Protein AF-K9ESI4-F1 (afdb_monomer_lite)

Sequence (92 aa):
MDSKIEIIYKNADIKVANGRERVLNQCKKIFWNEAPEDWEKFDGEFTVKYKQSIGVHDCAIIVFHSANSKWKEIITRELRLDKSVYSINEIA

Radius of gyration: 12.43 Å; chains: 1; bounding box: 31×24×35 Å

pLDDT: mean 85.41, std 6.73, range [65.31, 93.5]

Organism: NCBI:txid742727

Structure (mmCIF, N/CA/C/O backbone):
data_AF-K9ESI4-F1
#
_entry.id   AF-K9ESI4-F1
#
loop_
_atom_site.group_PDB
_atom_site.id
_atom_site.type_symbol
_atom_site.label_atom_id
_atom_site.label_alt_id
_atom_site.label_comp_id
_atom_site.label_asym_id
_atom_site.label_entity_id
_atom_site.label_seq_id
_atom_site.pdbx_PDB_ins_code
_atom_site.Cartn_x
_atom_site.Cartn_y
_atom_site.Cartn_z
_atom_site.occupancy
_atom_site.B_iso_or_equiv
_atom_site.auth_seq_id
_atom_site.auth_comp_id
_atom_site.auth_asym_id
_atom_site.auth_atom_id
_atom_site.pdbx_PDB_model_num
ATOM 1 N N . MET A 1 1 ? 1.943 2.166 18.568 1.00 65.31 1 MET A N 1
ATOM 2 C CA . MET A 1 1 ? 3.162 1.638 17.921 1.00 65.31 1 MET A CA 1
ATOM 3 C C . MET A 1 1 ? 2.899 1.651 16.436 1.00 65.31 1 MET A C 1
ATOM 5 O O . MET A 1 1 ? 1.844 1.166 16.046 1.00 65.31 1 MET A O 1
ATOM 9 N N . ASP A 1 2 ? 3.799 2.228 15.644 1.00 79.88 2 ASP A N 1
ATOM 10 C CA . ASP A 1 2 ? 3.641 2.252 14.191 1.00 79.88 2 ASP A CA 1
ATOM 11 C C . ASP A 1 2 ? 3.737 0.839 13.611 1.00 79.88 2 ASP A C 1
ATOM 13 O O . ASP A 1 2 ? 4.662 0.094 13.936 1.00 79.88 2 ASP A O 1
ATOM 17 N N . SER A 1 3 ? 2.808 0.477 12.729 1.00 86.69 3 SER A N 1
ATOM 18 C CA . SER A 1 3 ? 2.884 -0.769 11.962 1.00 86.69 3 SER A CA 1
ATOM 19 C C . SER A 1 3 ? 3.268 -0.465 10.522 1.00 86.69 3 SER A C 1
ATOM 21 O O . SER A 1 3 ? 2.825 0.536 9.963 1.00 86.69 3 SER A O 1
ATOM 23 N N . LYS A 1 4 ? 4.096 -1.306 9.901 1.00 91.94 4 LYS A N 1
ATOM 24 C CA . LYS A 1 4 ? 4.603 -1.058 8.551 1.00 91.94 4 LYS A CA 1
ATOM 25 C C . LYS A 1 4 ? 4.327 -2.248 7.650 1.00 91.94 4 LYS A C 1
ATOM 27 O O . LYS A 1 4 ? 4.573 -3.392 8.029 1.00 91.94 4 LYS A O 1
ATOM 32 N N . ILE A 1 5 ? 3.881 -1.963 6.434 1.00 93.12 5 ILE A N 1
ATOM 33 C CA . ILE A 1 5 ? 3.779 -2.962 5.372 1.00 93.12 5 ILE A CA 1
ATOM 34 C C . ILE A 1 5 ? 4.547 -2.484 4.147 1.00 93.12 5 ILE A C 1
ATOM 36 O O . ILE A 1 5 ? 4.445 -1.334 3.725 1.00 93.12 5 ILE A O 1
ATOM 40 N N . GLU A 1 6 ? 5.337 -3.376 3.580 1.00 93.44 6 GLU A N 1
ATOM 41 C CA . GLU A 1 6 ? 5.967 -3.216 2.283 1.00 93.44 6 GLU A CA 1
ATOM 42 C C . GLU A 1 6 ? 5.031 -3.744 1.201 1.00 93.44 6 GLU A C 1
ATOM 44 O O . GLU A 1 6 ? 4.519 -4.858 1.304 1.00 93.44 6 GLU A O 1
ATOM 49 N N . ILE A 1 7 ? 4.862 -2.954 0.144 1.00 93.50 7 ILE A N 1
ATOM 50 C CA . ILE A 1 7 ? 4.109 -3.319 -1.051 1.00 93.50 7 ILE A CA 1
ATOM 51 C C . ILE A 1 7 ? 5.071 -3.394 -2.228 1.00 93.50 7 ILE A C 1
ATOM 53 O O . ILE A 1 7 ? 5.820 -2.448 -2.481 1.00 93.50 7 ILE A O 1
ATOM 57 N N . ILE A 1 8 ? 5.005 -4.501 -2.963 1.00 91.50 8 ILE A N 1
ATOM 58 C CA . ILE A 1 8 ? 5.733 -4.715 -4.214 1.00 91.50 8 ILE A CA 1
ATOM 59 C C . ILE A 1 8 ? 4.706 -4.946 -5.318 1.00 91.50 8 ILE A C 1
ATOM 61 O O . ILE A 1 8 ? 3.874 -5.846 -5.207 1.00 91.50 8 ILE A O 1
ATOM 65 N N . TYR A 1 9 ? 4.768 -4.170 -6.396 1.00 90.38 9 TYR A N 1
ATOM 66 C CA . TYR A 1 9 ? 3.940 -4.353 -7.588 1.00 90.38 9 TYR A CA 1
ATOM 67 C C . TYR A 1 9 ? 4.651 -5.187 -8.653 1.00 90.38 9 TYR A C 1
ATOM 69 O O . TYR A 1 9 ? 5.872 -5.171 -8.784 1.00 90.38 9 TYR A O 1
ATOM 77 N N . LYS A 1 10 ? 3.869 -5.891 -9.476 1.00 87.44 10 LYS A N 1
ATOM 78 C CA . LYS A 1 10 ? 4.376 -6.759 -10.552 1.00 87.44 10 LYS A CA 1
ATOM 79 C C . LYS A 1 10 ? 5.158 -6.004 -11.619 1.00 87.44 10 LYS A C 1
ATOM 81 O O . LYS A 1 10 ? 6.131 -6.541 -12.118 1.00 87.44 10 LYS A O 1
ATOM 86 N N . ASN A 1 11 ? 4.739 -4.790 -11.955 1.00 85.19 11 ASN A N 1
ATOM 87 C CA . ASN A 1 11 ? 5.381 -3.951 -12.963 1.00 85.19 11 ASN A CA 1
ATOM 88 C C . ASN A 1 11 ? 5.329 -2.497 -12.513 1.00 85.19 11 ASN A C 1
ATOM 90 O O . ASN A 1 11 ? 4.341 -2.109 -11.884 1.00 85.19 11 ASN A O 1
ATOM 94 N N . ALA A 1 12 ? 6.324 -1.703 -12.891 1.00 74.19 12 ALA A N 1
ATOM 95 C CA . ALA A 1 12 ? 6.280 -0.259 -12.782 1.00 74.19 12 ALA A CA 1
ATOM 96 C C . ALA A 1 12 ? 5.126 0.285 -13.631 1.00 74.19 12 ALA A C 1
ATOM 98 O O . ALA A 1 12 ? 4.882 -0.195 -14.743 1.00 74.19 12 ALA A O 1
ATOM 99 N N . ASP A 1 13 ? 4.374 1.240 -13.092 1.00 76.69 13 ASP A N 1
ATOM 100 C CA . ASP A 1 13 ? 3.283 1.864 -13.840 1.00 76.69 13 ASP A CA 1
ATOM 101 C C . ASP A 1 13 ? 3.804 3.113 -14.554 1.00 76.69 13 ASP A C 1
ATOM 103 O O . ASP A 1 13 ? 4.269 4.054 -13.923 1.00 76.69 13 ASP A O 1
ATOM 107 N N . ILE A 1 14 ? 3.715 3.131 -15.886 1.00 77.75 14 ILE A N 1
ATOM 108 C CA . ILE A 1 14 ? 4.179 4.252 -16.718 1.00 77.75 14 ILE A CA 1
ATOM 109 C C . ILE A 1 14 ? 3.417 5.562 -16.457 1.00 77.75 14 ILE A C 1
ATOM 111 O O . ILE A 1 14 ? 3.847 6.617 -16.915 1.00 77.75 14 ILE A O 1
ATOM 115 N N . LYS A 1 15 ? 2.264 5.500 -15.778 1.00 81.69 15 LYS A N 1
ATOM 116 C CA . LYS A 1 15 ? 1.414 6.657 -15.468 1.00 81.69 15 LYS A CA 1
ATOM 117 C C . LYS A 1 15 ? 1.751 7.323 -14.138 1.00 81.69 15 LYS A C 1
ATOM 119 O O . LYS A 1 15 ? 1.177 8.370 -13.851 1.00 81.69 15 LYS A O 1
ATOM 124 N N . VAL A 1 16 ? 2.608 6.721 -13.319 1.00 79.31 16 VAL A N 1
ATOM 125 C CA . VAL A 1 16 ? 2.990 7.250 -12.003 1.00 79.31 16 VAL A CA 1
ATOM 126 C C . VAL A 1 16 ? 4.504 7.303 -11.882 1.00 79.31 16 VAL A C 1
ATOM 128 O O . VAL A 1 16 ? 5.221 6.528 -12.508 1.00 79.31 16 VAL A O 1
ATOM 131 N N . ALA A 1 17 ? 5.011 8.223 -11.068 1.00 76.19 17 ALA A N 1
ATOM 132 C CA . ALA A 1 17 ? 6.4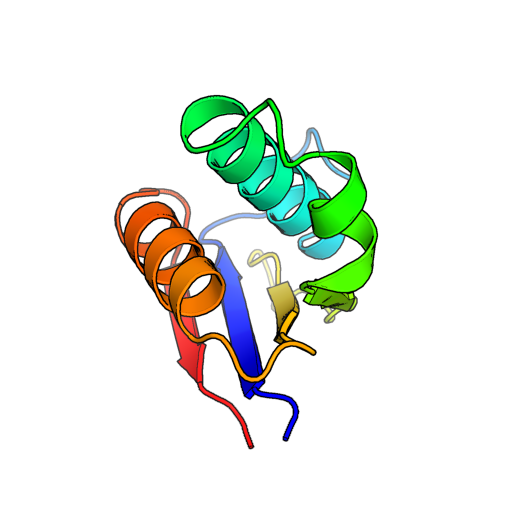53 8.447 -10.985 1.00 76.19 17 ALA A CA 1
ATOM 133 C C . ALA A 1 17 ? 7.220 7.291 -10.310 1.00 76.19 17 ALA A C 1
ATOM 135 O O . ALA A 1 17 ? 8.416 7.130 -10.547 1.00 76.19 17 ALA A O 1
ATOM 136 N N . ASN A 1 18 ? 6.570 6.546 -9.406 1.00 82.44 18 ASN A N 1
ATOM 137 C CA . ASN A 1 18 ? 7.147 5.423 -8.657 1.00 82.44 18 ASN A CA 1
ATOM 138 C C . ASN A 1 18 ? 6.081 4.687 -7.822 1.00 82.44 18 ASN A C 1
ATOM 140 O O . ASN A 1 18 ? 4.945 5.146 -7.656 1.00 82.44 18 ASN A O 1
ATOM 144 N N . GLY A 1 19 ? 6.499 3.587 -7.188 1.00 84.62 19 GLY A N 1
ATOM 145 C CA . GLY A 1 19 ? 5.665 2.797 -6.284 1.00 84.62 19 GLY A CA 1
ATOM 146 C C . GLY A 1 19 ? 5.017 3.574 -5.135 1.00 84.62 19 GLY A C 1
ATOM 147 O O . GLY A 1 19 ? 3.892 3.244 -4.761 1.00 84.62 19 GLY A O 1
ATOM 148 N N . ARG A 1 20 ? 5.642 4.635 -4.598 1.00 90.56 20 ARG A N 1
ATOM 149 C CA . ARG A 1 20 ? 5.026 5.450 -3.530 1.00 90.56 20 ARG A CA 1
ATOM 150 C C . ARG A 1 20 ? 3.777 6.158 -4.028 1.00 90.56 20 ARG A C 1
ATOM 152 O O . ARG A 1 20 ? 2.749 6.094 -3.361 1.00 90.56 20 ARG A O 1
ATOM 159 N N . GLU A 1 21 ? 3.860 6.839 -5.165 1.00 89.69 21 GLU A N 1
ATOM 160 C CA . GLU A 1 21 ? 2.711 7.553 -5.732 1.00 89.69 21 GLU A CA 1
ATOM 161 C C . GLU A 1 21 ? 1.577 6.586 -6.074 1.00 89.69 21 GLU A C 1
ATOM 163 O O . GLU A 1 21 ? 0.411 6.843 -5.773 1.00 89.69 21 GLU A O 1
ATOM 168 N N . ARG A 1 22 ? 1.935 5.416 -6.606 1.00 89.12 22 ARG A N 1
ATOM 169 C CA . ARG A 1 22 ? 0.983 4.348 -6.888 1.00 89.12 22 ARG A CA 1
ATOM 170 C C . ARG A 1 22 ? 0.253 3.861 -5.642 1.00 89.12 22 ARG A C 1
ATOM 172 O O . ARG A 1 22 ? -0.976 3.820 -5.639 1.00 89.12 22 ARG A O 1
ATOM 179 N N . VAL A 1 23 ? 0.995 3.509 -4.589 1.00 91.50 23 VAL A N 1
ATOM 180 C CA . VAL A 1 23 ? 0.403 3.088 -3.313 1.00 91.50 23 VAL A CA 1
ATOM 181 C C . VAL A 1 23 ? -0.465 4.197 -2.737 1.00 91.50 23 VAL A C 1
ATOM 183 O O . VAL A 1 23 ? -1.594 3.927 -2.343 1.00 91.50 23 VAL A O 1
ATOM 186 N N . LEU A 1 24 ? 0.011 5.444 -2.736 1.00 90.44 24 LEU A N 1
ATOM 187 C CA . LEU A 1 24 ? -0.754 6.570 -2.210 1.00 90.44 24 LEU A CA 1
ATOM 188 C C . LEU A 1 24 ? -2.091 6.733 -2.945 1.00 90.44 24 LEU A C 1
ATOM 190 O O . LEU A 1 24 ? -3.126 6.879 -2.301 1.00 90.44 24 LEU A O 1
ATOM 194 N N . ASN A 1 25 ? -2.088 6.655 -4.277 1.00 90.12 25 ASN A N 1
ATOM 195 C CA . ASN A 1 25 ? -3.306 6.746 -5.080 1.00 90.12 25 ASN A CA 1
ATOM 196 C C . ASN A 1 25 ? -4.269 5.579 -4.823 1.00 90.12 25 ASN A C 1
ATOM 198 O O . ASN A 1 25 ? -5.480 5.801 -4.790 1.00 90.12 25 ASN A O 1
ATOM 202 N N . GLN A 1 26 ? -3.765 4.359 -4.602 1.00 89.62 26 GLN A N 1
ATOM 203 C CA . GLN A 1 26 ? -4.624 3.231 -4.230 1.00 89.62 26 GLN A CA 1
ATOM 204 C C . GLN A 1 26 ? -5.210 3.388 -2.835 1.00 89.62 26 GLN A C 1
ATOM 206 O O . GLN A 1 26 ? -6.420 3.246 -2.682 1.00 89.62 26 GLN A O 1
ATOM 211 N N . CYS A 1 27 ? -4.410 3.767 -1.837 1.00 89.25 27 CYS A N 1
ATOM 212 C CA . CYS A 1 27 ? -4.941 4.003 -0.501 1.00 89.25 27 CYS A CA 1
ATOM 213 C C . CYS A 1 27 ? -5.986 5.130 -0.500 1.00 89.25 27 CYS A C 1
ATOM 215 O O . CYS A 1 27 ? -7.020 4.982 0.140 1.00 89.25 27 CYS A O 1
ATOM 217 N N . LYS A 1 28 ? -5.778 6.213 -1.269 1.00 88.56 28 LYS A N 1
ATOM 218 C CA . LYS A 1 28 ? -6.775 7.286 -1.451 1.00 88.56 28 LYS A CA 1
ATOM 219 C C . LYS A 1 28 ? -8.091 6.765 -2.027 1.00 88.56 28 LYS A C 1
ATOM 221 O O . LYS A 1 28 ? -9.149 7.117 -1.523 1.00 88.56 28 LYS A O 1
ATOM 226 N N . LYS A 1 29 ? -8.039 5.920 -3.062 1.00 89.62 29 LYS A N 1
ATOM 227 C CA . LYS A 1 29 ? -9.244 5.323 -3.664 1.00 89.62 29 LYS A CA 1
ATOM 228 C C . LYS A 1 29 ? -9.976 4.396 -2.700 1.00 89.62 29 LYS A C 1
ATOM 230 O O . LYS A 1 29 ? -11.194 4.474 -2.609 1.00 89.62 29 LYS A O 1
ATOM 235 N N . ILE A 1 30 ? -9.241 3.542 -1.987 1.00 89.31 30 ILE A N 1
ATOM 236 C CA . ILE A 1 30 ? -9.806 2.643 -0.971 1.00 89.31 30 ILE A CA 1
ATOM 237 C C . ILE A 1 30 ? -10.526 3.464 0.097 1.00 89.31 30 ILE A C 1
ATOM 239 O O . ILE A 1 30 ? -11.682 3.202 0.409 1.00 89.31 30 ILE A O 1
ATOM 243 N N . PHE A 1 31 ? -9.862 4.501 0.603 1.00 85.00 31 PHE A N 1
ATOM 244 C CA . PHE A 1 31 ? -10.419 5.363 1.633 1.00 85.00 31 PHE A CA 1
ATOM 245 C C . PHE A 1 31 ? -11.660 6.119 1.147 1.00 85.00 31 PHE A C 1
ATOM 247 O O . PHE A 1 31 ? -12.676 6.134 1.834 1.00 85.00 31 PHE A O 1
ATOM 254 N N . TRP A 1 32 ? -11.606 6.686 -0.063 1.00 85.75 32 TRP A N 1
ATOM 255 C CA . TRP A 1 32 ? -12.739 7.380 -0.679 1.00 85.75 32 TRP A CA 1
ATOM 256 C C . TRP A 1 32 ? -13.968 6.477 -0.851 1.00 85.75 32 TRP A C 1
ATOM 258 O O . TRP A 1 32 ? -15.093 6.942 -0.708 1.00 85.75 32 TRP A O 1
ATOM 268 N N . ASN A 1 33 ? -13.763 5.192 -1.149 1.00 86.69 33 ASN A N 1
ATOM 269 C CA . ASN A 1 33 ? -14.857 4.236 -1.308 1.00 86.69 33 ASN A CA 1
ATOM 270 C C . ASN A 1 33 ? -15.420 3.740 0.034 1.00 86.69 33 ASN A C 1
ATOM 272 O O . ASN A 1 33 ? -16.629 3.565 0.143 1.00 86.69 33 ASN A O 1
ATOM 276 N N . GLU A 1 34 ? -14.568 3.501 1.036 1.00 84.81 34 GLU A N 1
ATOM 277 C CA . GLU A 1 34 ? -14.987 2.908 2.317 1.00 84.81 34 GLU A CA 1
ATOM 278 C C . GLU A 1 34 ? -15.504 3.949 3.325 1.00 84.81 34 GLU A C 1
ATOM 280 O O . GLU A 1 34 ? -16.422 3.650 4.086 1.00 84.81 34 GLU A O 1
ATOM 285 N N . ALA A 1 35 ? -14.914 5.149 3.374 1.00 80.25 35 ALA A N 1
ATOM 286 C CA . ALA A 1 35 ? -15.305 6.211 4.307 1.00 80.25 35 ALA A CA 1
ATOM 287 C C . ALA A 1 35 ? -14.933 7.612 3.773 1.00 80.25 35 ALA A C 1
ATOM 289 O O . ALA A 1 35 ? -14.005 8.251 4.276 1.00 80.25 35 ALA A O 1
ATOM 290 N N . PRO A 1 36 ? -15.651 8.132 2.760 1.00 76.44 36 PRO A N 1
ATOM 291 C CA . PRO A 1 36 ? -15.370 9.454 2.195 1.00 76.44 36 PRO A CA 1
ATOM 292 C C . PRO A 1 36 ? -15.519 10.593 3.220 1.00 76.44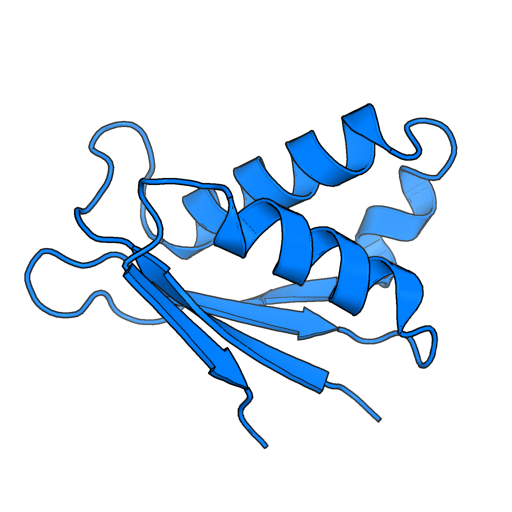 36 PRO A C 1
ATOM 294 O O . PRO A 1 36 ? -14.842 11.611 3.105 1.00 76.44 36 PRO A O 1
ATOM 297 N N . GLU A 1 37 ? -16.363 10.416 4.241 1.00 80.00 37 GLU A N 1
ATOM 298 C CA . GLU A 1 37 ? -16.557 11.376 5.340 1.00 80.00 37 GLU A CA 1
ATOM 299 C C . GLU A 1 37 ? -15.345 11.499 6.277 1.00 80.00 37 GLU A C 1
ATOM 301 O O . GLU A 1 37 ? -15.153 12.533 6.909 1.00 80.00 37 GLU A O 1
ATOM 306 N N . ASP A 1 38 ? -14.490 10.478 6.338 1.00 74.62 38 ASP A N 1
ATOM 307 C CA . ASP A 1 38 ? -13.321 10.445 7.217 1.00 74.62 38 ASP A CA 1
ATOM 308 C C . ASP A 1 38 ? -12.064 11.025 6.541 1.00 74.62 38 ASP A C 1
ATOM 310 O O . ASP A 1 38 ? -10.952 10.817 7.025 1.00 74.62 38 ASP A O 1
ATOM 314 N N . TRP A 1 39 ? -12.190 11.724 5.404 1.00 76.31 39 TRP A N 1
ATOM 315 C CA . TRP A 1 39 ? -11.038 12.150 4.593 1.00 76.31 39 TRP A CA 1
ATOM 316 C C . TRP A 1 39 ? -10.025 13.006 5.368 1.00 76.31 39 TRP A C 1
ATOM 318 O O . TRP A 1 39 ? -8.828 12.917 5.123 1.00 76.31 39 TRP A O 1
ATOM 328 N N . GLU A 1 40 ? -10.465 13.783 6.357 1.00 73.75 40 GLU A N 1
ATOM 329 C CA . GLU A 1 40 ? -9.554 14.532 7.236 1.00 73.75 40 GLU A CA 1
ATOM 330 C C . GLU A 1 40 ? -8.696 13.619 8.128 1.00 73.75 40 GLU A C 1
ATOM 332 O O . GLU A 1 40 ? -7.568 13.963 8.469 1.00 73.75 40 GLU A O 1
ATOM 337 N N . LYS A 1 41 ? -9.187 12.421 8.469 1.00 70.94 41 LYS A N 1
ATOM 338 C CA . LYS A 1 41 ? -8.430 11.417 9.233 1.00 70.94 41 LYS A CA 1
ATOM 339 C C . LYS A 1 41 ? -7.413 10.683 8.361 1.00 70.94 41 LYS A C 1
ATOM 341 O O . LYS A 1 41 ? -6.394 10.239 8.881 1.00 70.94 41 LYS A O 1
ATOM 346 N N . PHE A 1 42 ? -7.647 10.587 7.048 1.00 74.56 42 PHE A N 1
ATOM 347 C CA . PHE A 1 42 ? -6.718 9.957 6.100 1.00 74.56 42 PHE A CA 1
ATOM 348 C C . PHE A 1 42 ? -5.290 10.498 6.241 1.00 74.56 42 PHE A C 1
ATOM 350 O O . PHE A 1 42 ? -4.344 9.715 6.271 1.00 74.56 42 PHE A O 1
ATOM 357 N N . ASP A 1 43 ? -5.145 11.822 6.369 1.00 71.38 43 ASP A N 1
ATOM 358 C CA . ASP A 1 43 ? -3.843 12.501 6.415 1.00 71.38 43 ASP A CA 1
ATOM 359 C C . ASP A 1 43 ? -3.037 12.179 7.692 1.00 71.38 43 ASP A C 1
ATOM 361 O O . ASP A 1 43 ? -1.818 12.329 7.714 1.00 71.38 43 ASP A O 1
ATOM 365 N N . GLY A 1 44 ? -3.696 11.674 8.743 1.00 76.88 44 GLY A N 1
ATOM 366 C CA . GLY A 1 44 ? -3.064 11.284 10.009 1.00 76.88 44 GLY A CA 1
ATOM 367 C C . GLY A 1 44 ? -2.954 9.775 10.253 1.00 76.88 44 GLY A C 1
ATOM 368 O O . GLY A 1 44 ? -2.128 9.348 11.060 1.00 76.88 44 GLY A O 1
ATOM 369 N N . GLU A 1 45 ? -3.757 8.945 9.580 1.00 83.25 45 GLU A N 1
ATOM 370 C CA . GLU A 1 45 ? -3.832 7.505 9.871 1.00 83.25 45 GLU A CA 1
ATOM 371 C C . GLU A 1 45 ? -2.620 6.721 9.344 1.00 83.25 45 GLU A C 1
ATOM 373 O O . GLU A 1 45 ? -2.173 5.759 9.983 1.00 83.25 45 GLU A O 1
ATOM 378 N N . PHE A 1 46 ? -2.056 7.120 8.199 1.00 86.06 46 PHE A N 1
ATOM 379 C CA . PHE A 1 46 ? -0.873 6.473 7.636 1.00 86.06 46 PHE A CA 1
ATOM 380 C C . PHE A 1 46 ? -0.045 7.393 6.731 1.00 86.06 46 PHE A C 1
ATOM 382 O O . PHE A 1 46 ? -0.551 8.312 6.100 1.00 86.06 46 PHE A O 1
ATOM 389 N N . THR A 1 47 ? 1.239 7.071 6.581 1.00 89.88 47 THR A N 1
ATOM 390 C CA . THR A 1 47 ? 2.152 7.707 5.626 1.00 89.88 47 THR A CA 1
ATOM 391 C C . THR A 1 47 ? 2.680 6.685 4.627 1.00 89.88 47 THR A C 1
ATOM 393 O O . THR A 1 47 ? 3.066 5.580 5.002 1.00 89.88 47 THR A O 1
ATOM 396 N N . VAL A 1 48 ? 2.791 7.061 3.351 1.00 90.62 48 VAL A N 1
ATOM 397 C CA . VAL A 1 48 ? 3.467 6.235 2.336 1.00 90.62 48 VAL A CA 1
ATOM 398 C C . VAL A 1 48 ? 4.889 6.741 2.104 1.00 90.62 48 VAL A C 1
ATOM 400 O O . VAL A 1 48 ? 5.109 7.842 1.584 1.00 90.62 48 VAL A O 1
ATOM 403 N N . LYS A 1 49 ? 5.867 5.917 2.474 1.00 91.44 49 LYS A N 1
ATOM 404 C CA . LYS A 1 49 ? 7.295 6.158 2.275 1.00 91.44 49 LYS A CA 1
ATOM 405 C C . LYS A 1 49 ? 7.769 5.588 0.945 1.00 91.44 49 LYS A C 1
ATOM 407 O O . LYS A 1 49 ? 7.336 4.525 0.495 1.00 91.44 49 LYS A O 1
ATOM 412 N N . TYR A 1 50 ? 8.697 6.317 0.334 1.00 88.75 50 TYR A N 1
ATOM 413 C CA . TYR A 1 50 ? 9.396 5.862 -0.857 1.00 88.75 50 TYR A CA 1
ATOM 414 C C . TYR A 1 50 ? 10.267 4.648 -0.533 1.00 88.75 50 TYR A C 1
ATOM 416 O O . TYR A 1 50 ? 10.954 4.620 0.489 1.00 88.75 50 TYR A O 1
ATOM 424 N N . LYS A 1 51 ? 10.256 3.671 -1.438 1.00 87.19 51 LYS A N 1
ATOM 425 C CA . LYS A 1 51 ? 11.209 2.570 -1.475 1.00 87.19 51 LYS A CA 1
ATOM 426 C C . LYS A 1 51 ? 11.693 2.425 -2.912 1.00 87.19 51 LYS A C 1
ATOM 428 O O . LYS A 1 51 ? 10.905 2.557 -3.841 1.00 87.19 51 LYS A O 1
ATOM 433 N N . GLN A 1 52 ? 12.988 2.186 -3.084 1.00 83.44 52 GLN A N 1
ATOM 434 C CA . GLN A 1 52 ? 13.562 2.007 -4.410 1.00 83.44 52 GLN A CA 1
ATOM 435 C C . GLN A 1 52 ? 12.945 0.783 -5.096 1.00 83.44 52 GLN A C 1
ATOM 437 O O . GLN A 1 52 ? 12.837 -0.285 -4.488 1.00 83.44 52 GLN A O 1
ATOM 442 N N . SER A 1 53 ? 12.545 0.958 -6.354 1.00 82.69 53 SER A N 1
ATOM 443 C CA . SER A 1 53 ? 12.039 -0.113 -7.211 1.00 82.69 53 SER A CA 1
ATOM 444 C C . SER A 1 53 ? 13.113 -1.187 -7.432 1.00 82.69 53 SER A C 1
ATOM 446 O O . SER A 1 53 ? 14.305 -0.884 -7.521 1.00 82.69 53 SER A O 1
ATOM 448 N N . ILE A 1 54 ? 12.697 -2.452 -7.506 1.00 82.12 54 ILE A N 1
ATOM 449 C CA . ILE A 1 54 ? 13.589 -3.605 -7.691 1.00 82.12 54 ILE A CA 1
ATOM 450 C C . ILE A 1 54 ? 13.396 -4.127 -9.115 1.00 82.12 54 ILE A C 1
ATOM 452 O O . ILE A 1 54 ? 12.396 -4.775 -9.420 1.00 82.12 54 ILE A O 1
ATOM 456 N N . GLY A 1 55 ? 14.342 -3.832 -10.008 1.00 83.50 55 GLY A N 1
ATOM 457 C CA . GLY A 1 55 ? 14.212 -4.170 -11.427 1.00 83.50 55 GLY A CA 1
ATOM 458 C C . GLY A 1 55 ? 12.995 -3.481 -12.049 1.00 83.50 55 GLY A C 1
ATOM 459 O O . GLY A 1 55 ? 12.937 -2.256 -12.090 1.00 83.50 55 GLY A O 1
ATOM 460 N N . VAL A 1 56 ? 12.016 -4.268 -12.505 1.00 82.50 56 VAL A N 1
ATOM 461 C CA . VAL A 1 56 ? 10.748 -3.760 -13.064 1.00 82.50 56 VAL A CA 1
ATOM 462 C C . VAL A 1 56 ? 9.654 -3.564 -12.012 1.00 82.50 56 VAL A C 1
ATOM 464 O O . VAL A 1 56 ? 8.548 -3.173 -12.366 1.00 82.50 56 VAL A O 1
ATOM 467 N N . HIS A 1 57 ? 9.919 -3.854 -10.737 1.00 86.44 57 HIS A N 1
ATOM 468 C CA . HIS A 1 57 ? 8.915 -3.846 -9.675 1.00 86.44 57 HIS A CA 1
ATOM 469 C C . HIS A 1 57 ? 8.907 -2.530 -8.908 1.00 86.44 57 HIS A C 1
ATOM 471 O O . HIS A 1 57 ? 9.902 -2.164 -8.284 1.00 86.44 57 HIS A 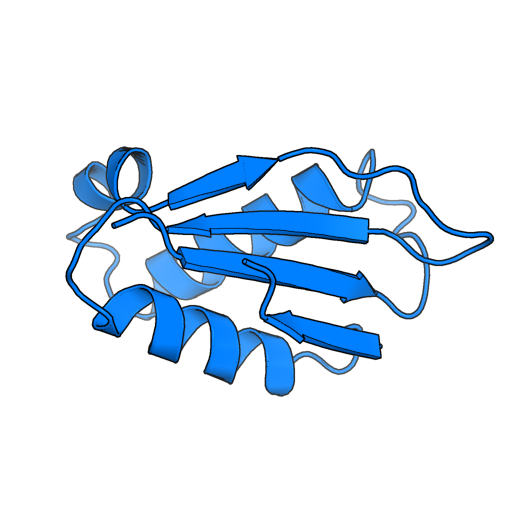O 1
ATOM 477 N N . ASP A 1 58 ? 7.759 -1.859 -8.894 1.00 88.75 58 ASP A N 1
ATOM 478 C CA . ASP A 1 58 ? 7.538 -0.696 -8.043 1.00 88.75 58 ASP A CA 1
ATOM 479 C C . ASP A 1 58 ? 7.361 -1.109 -6.583 1.00 88.75 58 ASP A C 1
ATOM 481 O O . ASP A 1 58 ? 6.552 -1.985 -6.271 1.00 88.75 58 ASP A O 1
ATOM 485 N N . CYS A 1 59 ? 8.075 -0.429 -5.688 1.00 90.06 59 CYS A N 1
ATOM 486 C CA . CYS A 1 59 ? 8.055 -0.711 -4.257 1.00 90.06 59 CYS A CA 1
ATOM 487 C C . CYS A 1 59 ? 7.627 0.523 -3.456 1.00 90.06 59 CYS A C 1
ATOM 489 O O . CYS A 1 59 ? 7.957 1.658 -3.800 1.00 90.06 59 CYS A O 1
ATOM 491 N N . ALA A 1 60 ? 6.933 0.309 -2.341 1.00 93.38 60 ALA A N 1
ATOM 492 C CA . ALA A 1 60 ? 6.684 1.349 -1.348 1.00 93.38 60 ALA A CA 1
ATOM 493 C C . ALA A 1 60 ? 6.481 0.748 0.042 1.00 93.38 60 ALA A C 1
ATOM 495 O O . ALA A 1 60 ? 6.247 -0.450 0.186 1.00 93.38 60 ALA A O 1
ATOM 496 N N . ILE A 1 61 ? 6.550 1.595 1.066 1.00 92.75 61 ILE A N 1
ATOM 497 C CA . ILE A 1 61 ? 6.235 1.212 2.443 1.00 92.75 61 ILE A CA 1
ATOM 498 C C . ILE A 1 61 ? 5.073 2.071 2.921 1.00 92.75 61 ILE A C 1
ATOM 500 O O . ILE A 1 61 ? 5.150 3.295 2.859 1.00 92.75 61 ILE A O 1
ATOM 504 N N . ILE A 1 62 ? 4.021 1.446 3.432 1.00 92.06 62 ILE A N 1
ATOM 505 C CA . ILE A 1 62 ? 2.957 2.132 4.165 1.00 92.06 62 ILE A CA 1
ATOM 506 C C . ILE A 1 62 ? 3.288 2.029 5.651 1.00 92.06 62 ILE A C 1
ATOM 508 O O . ILE A 1 62 ? 3.595 0.947 6.147 1.00 92.06 62 ILE A O 1
ATOM 512 N N . VAL A 1 63 ? 3.241 3.156 6.353 1.00 91.50 63 VAL A N 1
ATOM 513 C CA . VAL A 1 63 ? 3.431 3.265 7.799 1.00 91.50 63 VAL A CA 1
ATOM 514 C C . VAL A 1 63 ? 2.107 3.697 8.406 1.00 91.50 63 VAL A C 1
ATOM 516 O O . VAL A 1 63 ? 1.669 4.809 8.152 1.00 91.50 63 VAL A O 1
ATOM 519 N N . PHE A 1 64 ? 1.476 2.835 9.188 1.00 89.69 64 PHE A N 1
ATOM 520 C CA . PHE A 1 64 ? 0.253 3.135 9.925 1.00 89.69 64 PHE A CA 1
ATOM 521 C C . PHE A 1 64 ? 0.617 3.707 11.291 1.00 89.69 64 PHE A C 1
ATOM 523 O O . PHE A 1 64 ? 1.315 3.045 12.060 1.00 89.69 64 PHE A O 1
ATOM 530 N N . HIS A 1 65 ? 0.143 4.919 11.572 1.00 86.25 65 HIS A N 1
ATOM 531 C CA . HIS A 1 65 ? 0.433 5.659 12.805 1.00 86.25 65 HIS A CA 1
ATOM 532 C C . HIS A 1 65 ? -0.613 5.411 13.894 1.00 86.25 65 HIS A C 1
ATOM 534 O O . HIS A 1 65 ? -0.333 5.521 15.089 1.00 86.25 65 HIS A O 1
ATOM 540 N N . SER A 1 66 ? -1.824 5.042 13.478 1.00 76.00 66 SER A N 1
ATOM 541 C CA . SER A 1 66 ? -2.931 4.768 14.381 1.00 76.00 66 SER A CA 1
ATOM 542 C C . SER A 1 66 ? -2.779 3.414 15.070 1.00 76.00 66 SER A C 1
ATOM 544 O O . SER A 1 66 ? -2.387 2.418 14.462 1.00 76.00 66 SER A O 1
ATOM 546 N N . ALA A 1 67 ? -3.151 3.356 16.351 1.00 67.50 67 ALA A N 1
ATOM 547 C CA . ALA A 1 67 ? -3.334 2.086 17.057 1.00 67.50 67 ALA A CA 1
ATOM 548 C C . ALA A 1 67 ? -4.562 1.313 16.539 1.00 67.50 67 ALA A C 1
ATOM 550 O O . ALA A 1 67 ? -4.722 0.131 16.840 1.00 67.50 67 ALA A O 1
ATOM 551 N N . ASN A 1 68 ? -5.432 1.980 15.774 1.00 71.94 68 ASN A N 1
ATOM 552 C CA . ASN A 1 68 ? -6.597 1.371 15.164 1.00 71.94 68 ASN A CA 1
ATOM 553 C C . ASN A 1 68 ? -6.181 0.514 13.959 1.00 71.94 68 ASN A C 1
ATOM 555 O O . ASN A 1 68 ? -5.775 1.028 12.916 1.00 71.94 68 ASN A O 1
ATOM 559 N N . SER A 1 69 ? -6.310 -0.808 14.084 1.00 74.81 69 SER A N 1
ATOM 560 C CA . SER A 1 69 ? -5.978 -1.744 13.007 1.00 74.81 69 SER A CA 1
ATOM 561 C C . SER A 1 69 ? -6.948 -1.680 11.828 1.00 74.81 69 SER A C 1
ATOM 563 O O . SER A 1 69 ? -6.607 -2.188 10.763 1.00 74.81 69 SER A O 1
ATOM 565 N N . LYS A 1 70 ? -8.107 -1.015 11.963 1.00 85.38 70 LYS A N 1
ATOM 566 C CA . LYS A 1 70 ? -9.158 -0.984 10.935 1.00 85.38 70 LYS A CA 1
ATOM 567 C C . LYS A 1 70 ? -8.611 -0.605 9.559 1.00 85.38 70 LYS A C 1
ATOM 569 O O . LYS A 1 70 ? -8.808 -1.343 8.597 1.00 85.38 70 LYS A O 1
ATOM 574 N N . TRP A 1 71 ? -7.901 0.519 9.451 1.00 85.31 71 TRP A N 1
ATOM 575 C CA . TRP A 1 71 ? -7.391 0.983 8.157 1.00 85.31 71 TRP A CA 1
ATOM 576 C C . TRP A 1 71 ? -6.257 0.122 7.624 1.00 85.31 71 TRP A C 1
ATOM 578 O O . TRP A 1 71 ? -6.204 -0.131 6.422 1.00 85.31 71 TRP A O 1
ATOM 588 N N . LYS A 1 72 ? -5.401 -0.399 8.508 1.00 87.62 72 LYS A N 1
ATOM 589 C CA . LYS A 1 72 ? -4.395 -1.394 8.133 1.00 87.62 72 LYS A CA 1
ATOM 590 C C . LYS A 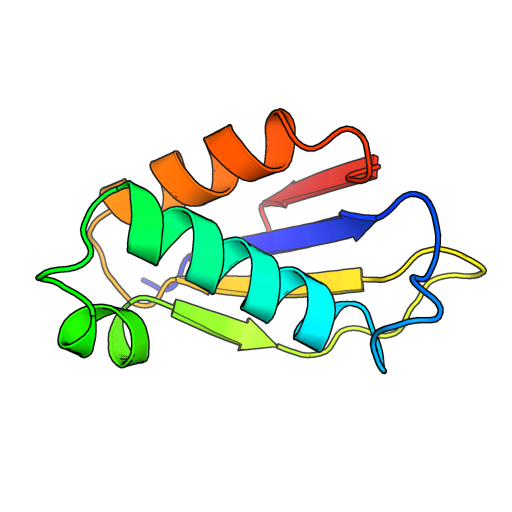1 72 ? -5.054 -2.632 7.525 1.00 87.62 72 LYS A C 1
ATOM 592 O O . LYS A 1 72 ? -4.618 -3.086 6.471 1.00 87.62 72 LYS A O 1
ATOM 597 N N . GLU A 1 73 ? -6.098 -3.161 8.155 1.00 88.94 73 GLU A N 1
ATOM 598 C CA . GLU A 1 73 ? -6.820 -4.350 7.696 1.00 88.94 73 GLU A CA 1
ATOM 599 C C . GLU A 1 73 ? -7.530 -4.106 6.363 1.00 88.94 73 GLU A C 1
ATOM 601 O O . GLU A 1 73 ? -7.355 -4.896 5.436 1.00 88.94 73 GLU A O 1
ATOM 606 N N . ILE A 1 74 ? -8.253 -2.989 6.229 1.00 89.50 74 ILE A N 1
ATOM 607 C CA . ILE A 1 74 ? -8.945 -2.606 4.989 1.00 89.50 74 ILE A CA 1
ATOM 608 C C . ILE A 1 74 ? -7.941 -2.426 3.848 1.00 89.50 74 ILE A C 1
ATOM 610 O O . ILE A 1 74 ? -8.062 -3.082 2.816 1.00 89.50 74 ILE A O 1
ATOM 614 N N . ILE A 1 75 ? -6.910 -1.596 4.036 1.00 89.56 75 ILE A N 1
ATOM 615 C CA . ILE A 1 75 ? -5.913 -1.327 2.992 1.00 89.56 75 ILE A CA 1
ATOM 616 C C . ILE A 1 75 ? -5.178 -2.614 2.612 1.00 89.56 75 ILE A C 1
ATOM 618 O O . ILE A 1 75 ? -5.008 -2.895 1.428 1.00 89.56 75 ILE A O 1
ATOM 622 N N . THR A 1 76 ? -4.796 -3.444 3.587 1.00 90.56 76 THR A N 1
ATOM 623 C CA . THR A 1 76 ? -4.139 -4.728 3.303 1.00 90.56 76 THR A CA 1
ATOM 624 C C . THR A 1 76 ? -5.063 -5.675 2.537 1.00 90.56 76 THR A C 1
ATOM 626 O O . THR A 1 7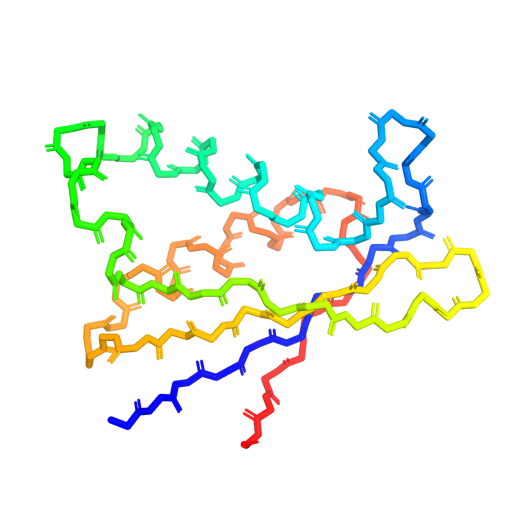6 ? -4.612 -6.320 1.592 1.00 90.56 76 THR A O 1
ATOM 629 N N . ARG A 1 77 ? -6.348 -5.765 2.905 1.00 92.44 77 ARG A N 1
ATOM 630 C CA . ARG A 1 77 ? -7.341 -6.588 2.198 1.00 92.44 77 ARG A CA 1
ATOM 631 C C . ARG A 1 77 ? -7.497 -6.139 0.749 1.00 92.44 77 ARG A C 1
ATOM 633 O O . ARG A 1 77 ? -7.366 -6.964 -0.149 1.00 92.44 77 ARG A O 1
ATOM 640 N N . GLU A 1 78 ? -7.726 -4.851 0.520 1.00 92.38 78 GLU A N 1
ATOM 641 C CA . GLU A 1 78 ? -7.941 -4.308 -0.824 1.00 92.38 78 GLU A CA 1
ATOM 642 C C . GLU A 1 78 ? -6.688 -4.439 -1.702 1.00 92.38 78 GLU A C 1
ATOM 644 O O . GLU A 1 78 ? -6.777 -4.841 -2.861 1.00 92.38 78 GLU A O 1
ATOM 649 N N . LEU A 1 79 ? -5.495 -4.208 -1.144 1.00 90.69 79 LEU A N 1
ATOM 650 C CA . LEU A 1 79 ? -4.240 -4.409 -1.873 1.00 90.69 79 LEU A CA 1
ATOM 651 C C . LEU A 1 79 ? -3.996 -5.884 -2.228 1.00 90.69 79 LEU A C 1
ATOM 653 O O . LEU A 1 79 ? -3.409 -6.159 -3.270 1.00 90.69 79 LEU A O 1
ATOM 657 N N . ARG A 1 80 ? -4.467 -6.847 -1.421 1.00 90.12 80 ARG A N 1
ATOM 658 C CA . ARG A 1 80 ? -4.414 -8.280 -1.780 1.00 90.12 80 ARG A CA 1
ATOM 659 C C . ARG A 1 80 ? -5.342 -8.635 -2.944 1.00 90.12 80 ARG A C 1
ATOM 661 O O . ARG A 1 80 ? -5.081 -9.615 -3.639 1.00 90.12 80 ARG A O 1
ATOM 668 N N . LEU A 1 81 ? -6.415 -7.872 -3.146 1.00 90.56 81 LEU A N 1
ATOM 669 C CA . LEU A 1 81 ? -7.345 -8.049 -4.264 1.00 90.56 81 LEU A CA 1
ATOM 670 C C . LEU A 1 81 ? -6.836 -7.383 -5.554 1.00 90.56 81 LEU A C 1
ATOM 672 O O . LEU A 1 81 ? -7.233 -7.780 -6.654 1.00 90.56 81 LEU A O 1
ATOM 676 N N . ASP A 1 82 ? -5.931 -6.406 -5.447 1.00 89.06 82 ASP A N 1
ATOM 677 C CA . ASP A 1 82 ? -5.308 -5.753 -6.596 1.00 89.06 82 ASP A CA 1
ATOM 678 C C . ASP A 1 82 ? -4.365 -6.725 -7.328 1.00 89.06 82 ASP A C 1
ATOM 680 O O . ASP A 1 82 ? -3.262 -7.045 -6.884 1.00 89.06 82 ASP A O 1
ATOM 684 N N . LYS A 1 83 ? -4.778 -7.161 -8.525 1.00 88.50 83 LYS A N 1
ATOM 685 C CA . LYS A 1 83 ? -4.016 -8.095 -9.376 1.00 88.50 83 LYS A CA 1
ATOM 686 C C . LYS A 1 83 ? -2.622 -7.594 -9.747 1.00 88.50 83 LYS A C 1
ATOM 688 O O . LYS A 1 83 ? -1.798 -8.394 -10.206 1.00 88.50 83 LYS A O 1
ATOM 693 N N . SER A 1 84 ? -2.379 -6.293 -9.630 1.00 88.75 84 SER A N 1
ATOM 694 C CA . SER A 1 84 ? -1.102 -5.676 -9.943 1.00 88.75 84 SER A CA 1
ATOM 695 C C . SER A 1 84 ? -0.106 -5.733 -8.784 1.00 88.75 84 SER A C 1
ATOM 697 O O . SER A 1 84 ? 1.093 -5.584 -9.026 1.00 88.75 84 SER A O 1
ATOM 699 N N . VAL A 1 85 ? -0.566 -6.009 -7.561 1.00 91.50 85 VAL A N 1
ATOM 700 C CA . VAL A 1 85 ? 0.296 -6.280 -6.410 1.00 91.50 85 VAL A CA 1
ATOM 701 C C . VAL A 1 85 ? 0.923 -7.665 -6.573 1.00 91.50 85 VAL A C 1
ATOM 703 O O . VAL A 1 85 ? 0.274 -8.644 -6.946 1.00 91.50 85 VAL A O 1
ATOM 706 N N . TYR A 1 86 ? 2.234 -7.725 -6.368 1.00 90.56 86 TYR A N 1
ATOM 707 C CA . TYR A 1 86 ? 3.028 -8.948 -6.394 1.00 90.56 86 TYR A CA 1
ATOM 708 C C . TYR A 1 86 ? 3.189 -9.532 -4.992 1.00 90.56 86 TYR A C 1
ATOM 710 O O . TYR A 1 86 ? 2.973 -10.724 -4.804 1.00 90.56 86 TYR A O 1
ATOM 718 N N . SER A 1 87 ? 3.544 -8.691 -4.016 1.00 91.00 87 SER A N 1
ATOM 719 C CA . SER A 1 87 ? 3.768 -9.113 -2.633 1.00 91.00 87 SER A CA 1
ATOM 720 C C . SER A 1 87 ? 3.404 -8.014 -1.640 1.00 91.00 87 SER A C 1
ATOM 722 O O . SER A 1 87 ? 3.534 -6.825 -1.940 1.00 91.00 87 SER A O 1
ATOM 724 N N . ILE A 1 88 ? 2.988 -8.440 -0.447 1.00 93.31 88 ILE A N 1
ATOM 725 C CA . ILE A 1 88 ? 2.760 -7.591 0.723 1.00 93.31 88 ILE A CA 1
ATOM 726 C C . ILE A 1 88 ? 3.484 -8.229 1.905 1.00 93.31 88 ILE A C 1
ATOM 728 O O . ILE A 1 88 ? 3.115 -9.328 2.317 1.00 93.31 88 ILE A O 1
ATOM 732 N N . ASN A 1 89 ? 4.488 -7.545 2.449 1.00 92.69 89 ASN A N 1
ATOM 733 C CA . ASN A 1 89 ? 5.294 -8.038 3.565 1.00 92.69 89 ASN A CA 1
ATOM 734 C C . ASN A 1 89 ? 5.120 -7.125 4.780 1.00 92.69 89 ASN A C 1
ATOM 736 O O . ASN A 1 89 ? 5.324 -5.918 4.683 1.00 92.69 89 ASN A O 1
ATOM 740 N N . GLU A 1 90 ? 4.760 -7.682 5.933 1.00 89.12 90 GLU A N 1
ATOM 741 C CA . GLU A 1 90 ? 4.781 -6.927 7.188 1.00 89.12 90 GLU A CA 1
ATOM 742 C C . GLU A 1 90 ? 6.225 -6.810 7.690 1.00 89.12 90 GLU A C 1
ATOM 744 O O . GLU A 1 90 ? 6.962 -7.796 7.697 1.00 89.12 90 GLU A O 1
ATOM 749 N N . ILE A 1 91 ? 6.643 -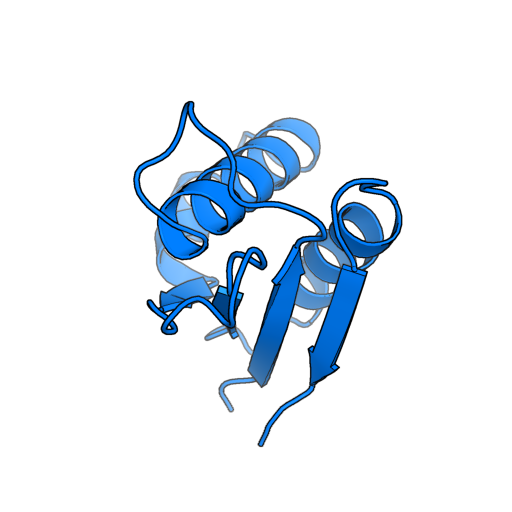5.600 8.069 1.00 87.06 91 ILE A N 1
ATOM 750 C CA . ILE A 1 91 ? 8.018 -5.316 8.500 1.00 87.06 91 ILE A CA 1
ATOM 751 C C . ILE A 1 91 ? 8.021 -4.630 9.871 1.00 87.06 91 ILE A C 1
ATOM 753 O O . ILE A 1 91 ? 7.135 -3.826 10.169 1.00 87.06 91 ILE A O 1
ATOM 757 N N . ALA A 1 92 ? 9.018 -4.960 10.697 1.00 74.00 92 ALA A N 1
ATOM 758 C CA . ALA A 1 92 ? 9.205 -4.386 12.033 1.00 74.00 92 ALA A CA 1
ATOM 759 C C . ALA A 1 92 ? 9.648 -2.906 11.987 1.00 74.00 92 ALA A C 1
ATOM 761 O O . ALA A 1 92 ? 10.395 -2.483 11.074 1.00 74.00 92 ALA A O 1
#

Secondary structure (DSSP, 8-state):
--EEEEEEESS--TTSSSHHHHHHHHHHHHHHHH-GGGHHHHHHHEEEEE---BTTB-EEEEEE-SS-HHHHHHHHHHHHH-TTEEEEEEE-

Foldseek 3Di:
DKWKKKWKFPFFDPVDPALQRVLVVLLVVLCCVPPVPCVVCSVVQWHKAADDADVGIGMIMIIGPDPDCVSVVSSVVVLVVPPRIDDMDIDD